Protein AF-A0A2V2FQ95-F1 (afdb_monomer_lite)

Secondary structure (DSSP, 8-state):
--------TTS-EEEEEEE-SSTTGGG-TTS---SEEEEEEEESS-HHHHHHHHHHHHHHTTPPEEEEEEEE-TTS-EEEEEEEES--

Radius 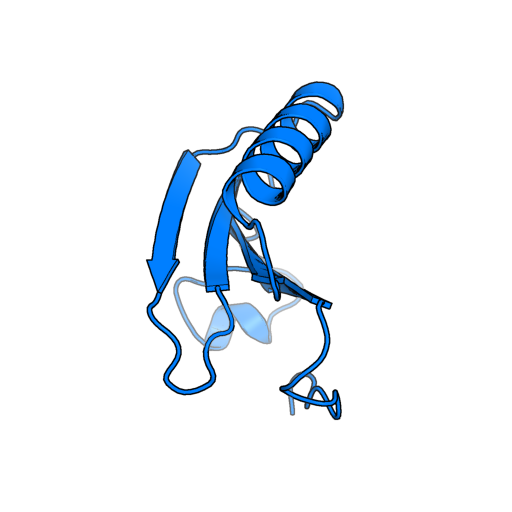of gyration: 14.15 Å; chains: 1; bounding box: 32×36×30 Å

Sequence (88 aa):
MVGEWAGETTKSHITIIPVYDSATEADDEDLVVDEYIDCHFFITGDYTTAKAAARAALKSAGICVDEFRYIECTNKQHHFVLSVIGRA

Structure (mmCIF, N/CA/C/O backbone):
data_AF-A0A2V2FQ95-F1
#
_entry.id   AF-A0A2V2FQ95-F1
#
loop_
_atom_site.group_PDB
_atom_site.id
_atom_site.type_symbol
_atom_site.label_atom_id
_atom_site.label_alt_id
_atom_site.label_comp_id
_atom_site.label_asym_id
_atom_site.label_entity_id
_atom_site.label_seq_id
_atom_site.pdbx_PDB_ins_code
_atom_site.Cartn_x
_atom_site.Cartn_y
_atom_site.Cartn_z
_atom_site.occupancy
_atom_site.B_iso_or_equiv
_atom_site.auth_seq_id
_atom_site.auth_comp_id
_atom_site.auth_asym_id
_atom_site.auth_atom_id
_atom_site.pdbx_PDB_model_num
ATOM 1 N N . MET A 1 1 ? -6.742 -19.241 -12.845 1.00 32.84 1 MET A N 1
ATOM 2 C CA . MET A 1 1 ? -5.506 -18.453 -13.052 1.00 32.84 1 MET A CA 1
ATOM 3 C C . MET A 1 1 ? -5.809 -17.063 -12.523 1.00 32.84 1 MET A C 1
ATOM 5 O O . MET A 1 1 ? -6.612 -16.362 -13.128 1.00 32.84 1 MET A O 1
ATOM 9 N N . VAL A 1 2 ? -5.319 -16.747 -11.326 1.00 26.78 2 VAL A N 1
ATOM 10 C CA . VAL A 1 2 ? -5.630 -15.495 -10.625 1.00 26.78 2 VAL A CA 1
ATOM 11 C C . VAL A 1 2 ? -4.883 -14.339 -11.303 1.00 26.78 2 VAL A C 1
ATOM 13 O O . VAL A 1 2 ? -3.667 -14.398 -11.449 1.00 26.78 2 VAL A O 1
ATOM 16 N N . GLY A 1 3 ? -5.662 -13.350 -11.755 1.00 33.94 3 GLY A N 1
ATOM 17 C CA . GLY A 1 3 ? -5.309 -11.995 -12.206 1.00 33.94 3 GLY A CA 1
ATOM 18 C C . GLY A 1 3 ? -3.876 -11.722 -12.664 1.00 33.94 3 GLY A C 1
ATOM 19 O O . GLY A 1 3 ? -3.087 -11.158 -11.912 1.00 33.94 3 GLY A O 1
ATOM 20 N N . GLU A 1 4 ? -3.563 -12.000 -13.930 1.00 36.69 4 GLU A N 1
ATOM 21 C CA . GLU A 1 4 ? -2.353 -11.458 -14.551 1.00 36.69 4 GLU A CA 1
ATOM 22 C C . GLU A 1 4 ? -2.544 -9.948 -14.792 1.00 36.69 4 GLU A C 1
ATOM 24 O O . GLU A 1 4 ? -3.352 -9.520 -15.621 1.00 36.69 4 GLU A O 1
ATOM 29 N N . TRP A 1 5 ? -1.837 -9.117 -14.022 1.00 46.28 5 TRP A N 1
ATOM 30 C CA . TRP A 1 5 ? -1.838 -7.669 -14.215 1.00 46.28 5 TRP A CA 1
ATOM 31 C C . TRP A 1 5 ? -0.940 -7.309 -15.402 1.00 46.28 5 TRP A C 1
ATOM 33 O O . TRP A 1 5 ? 0.283 -7.295 -15.295 1.00 46.28 5 TRP A O 1
ATOM 43 N N . ALA A 1 6 ? -1.556 -6.971 -16.535 1.00 43.03 6 ALA A N 1
ATOM 44 C CA . ALA A 1 6 ? -0.873 -6.539 -17.759 1.00 43.03 6 ALA A CA 1
ATOM 45 C C . ALA A 1 6 ? -0.359 -5.081 -17.704 1.00 43.03 6 ALA A C 1
ATOM 47 O O . ALA A 1 6 ? -0.276 -4.406 -18.732 1.00 43.03 6 ALA A O 1
ATOM 48 N N . GLY A 1 7 ? -0.101 -4.538 -16.514 1.00 50.16 7 GLY A N 1
ATOM 49 C CA . GLY A 1 7 ? 0.228 -3.128 -16.367 1.00 50.16 7 GLY A CA 1
ATOM 50 C C . GLY A 1 7 ? 1.687 -2.803 -16.666 1.00 50.16 7 GLY A C 1
ATOM 51 O O . GLY A 1 7 ? 2.605 -3.592 -16.452 1.00 50.16 7 GLY A O 1
ATOM 52 N N . GLU A 1 8 ? 1.905 -1.592 -17.175 1.00 54.44 8 GLU A N 1
ATOM 53 C CA . GLU A 1 8 ? 3.244 -1.058 -17.398 1.00 54.44 8 GLU A CA 1
ATOM 54 C C . GLU A 1 8 ? 3.969 -0.895 -16.052 1.00 54.44 8 GLU A C 1
ATOM 56 O O . GLU A 1 8 ? 3.584 -0.078 -15.214 1.00 54.44 8 GLU A O 1
ATOM 61 N N . THR A 1 9 ? 5.067 -1.633 -15.869 1.00 59.12 9 THR A N 1
ATOM 62 C CA . THR A 1 9 ? 5.881 -1.669 -14.635 1.00 59.12 9 THR A CA 1
ATOM 63 C C . THR A 1 9 ? 6.549 -0.339 -14.275 1.00 59.12 9 THR A C 1
ATOM 65 O O . THR A 1 9 ? 7.199 -0.222 -13.241 1.00 59.12 9 THR A O 1
ATOM 68 N N . THR A 1 10 ? 6.421 0.681 -15.122 1.00 65.00 10 THR A N 1
ATOM 69 C CA . THR A 1 10 ? 7.108 1.969 -14.987 1.00 65.00 10 THR A CA 1
ATOM 70 C C . THR A 1 10 ? 6.211 3.098 -14.486 1.00 65.00 10 THR A C 1
ATOM 72 O O . THR A 1 10 ? 6.727 4.135 -14.070 1.00 65.00 10 THR A O 1
ATOM 75 N N . LYS A 1 11 ? 4.882 2.931 -14.500 1.00 75.75 11 LYS A N 1
ATOM 76 C CA . LYS A 1 11 ? 3.933 3.954 -14.029 1.00 75.75 11 LYS A CA 1
ATOM 77 C C . LYS A 1 11 ? 3.610 3.782 -12.552 1.00 75.75 11 LYS A C 1
ATOM 79 O O . LYS A 1 11 ? 3.665 2.674 -12.022 1.00 75.75 11 LYS A O 1
ATOM 84 N N . SER A 1 12 ? 3.228 4.880 -11.900 1.00 83.25 12 SER A N 1
ATOM 85 C CA . SER A 1 12 ? 2.715 4.811 -10.533 1.00 83.25 12 SER A CA 1
ATOM 86 C C . SER A 1 12 ? 1.385 4.055 -10.492 1.00 83.25 12 SER A C 1
ATOM 88 O O . SER A 1 12 ? 0.468 4.405 -11.234 1.00 83.25 12 SER A O 1
ATOM 90 N N . HIS A 1 13 ? 1.272 3.042 -9.637 1.00 84.56 13 HIS A N 1
ATOM 91 C CA . HIS A 1 13 ? 0.063 2.229 -9.487 1.00 84.56 13 HIS A CA 1
ATOM 92 C C . HIS A 1 13 ? -0.036 1.612 -8.087 1.00 84.56 13 HIS A C 1
ATOM 94 O O . HIS A 1 13 ? 0.907 1.673 -7.292 1.00 84.56 13 HIS A O 1
ATOM 100 N N . ILE A 1 14 ? -1.208 1.050 -7.786 1.00 85.31 14 ILE A N 1
ATOM 101 C CA . ILE A 1 14 ? -1.504 0.372 -6.525 1.00 85.31 14 ILE A CA 1
ATOM 102 C C . ILE A 1 14 ? -2.086 -1.002 -6.854 1.00 85.31 14 ILE A C 1
ATOM 104 O O . ILE A 1 14 ? -3.000 -1.093 -7.674 1.00 85.31 14 ILE A O 1
ATOM 108 N N . THR A 1 15 ? -1.580 -2.039 -6.196 1.00 85.62 15 THR A N 1
ATOM 109 C CA . THR A 1 15 ? -2.103 -3.407 -6.263 1.00 85.62 15 THR A CA 1
ATOM 110 C C . THR A 1 15 ? -2.598 -3.806 -4.880 1.00 85.62 15 THR A C 1
ATOM 112 O O . THR A 1 15 ? -1.919 -3.558 -3.888 1.00 85.62 15 THR A O 1
ATOM 115 N N . ILE A 1 16 ? -3.784 -4.402 -4.809 1.00 85.12 16 ILE A N 1
ATOM 116 C CA . ILE A 1 16 ? -4.396 -4.862 -3.561 1.00 85.12 16 ILE A CA 1
ATOM 117 C C . ILE A 1 16 ? -4.389 -6.384 -3.595 1.00 85.12 16 ILE A C 1
ATOM 119 O O . ILE A 1 16 ? -4.903 -6.972 -4.547 1.00 85.12 16 ILE A O 1
ATOM 123 N N . ILE A 1 17 ? -3.768 -7.001 -2.595 1.00 83.56 17 ILE A N 1
ATOM 124 C CA . ILE A 1 17 ? -3.555 -8.445 -2.531 1.00 83.56 17 ILE A CA 1
ATOM 125 C C . ILE A 1 17 ? -4.089 -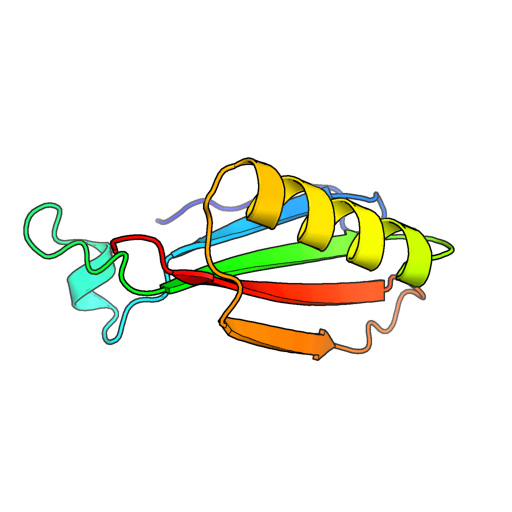8.936 -1.183 1.00 83.56 17 ILE A C 1
ATOM 127 O O . ILE A 1 17 ? -3.527 -8.565 -0.153 1.00 83.56 17 ILE A O 1
ATOM 131 N N . PRO A 1 18 ? -5.167 -9.734 -1.155 1.00 79.19 18 PRO A N 1
ATOM 132 C CA . PRO A 1 18 ? -5.568 -10.429 0.062 1.00 79.19 18 PRO A CA 1
ATOM 133 C C . PRO A 1 18 ? -4.459 -11.392 0.496 1.00 79.19 18 PRO A C 1
ATOM 135 O O . PRO A 1 18 ? -3.839 -12.048 -0.349 1.00 79.19 18 PRO A O 1
ATOM 138 N N . VAL A 1 19 ? -4.179 -11.445 1.795 1.00 76.12 19 VAL A N 1
ATOM 139 C CA . VAL A 1 19 ? -3.153 -12.323 2.358 1.00 76.12 19 VAL A CA 1
ATOM 140 C C . VAL A 1 19 ? -3.836 -13.587 2.865 1.00 76.12 19 VAL A C 1
ATOM 142 O O . VAL A 1 19 ? -4.610 -13.530 3.811 1.00 76.12 19 VAL A O 1
ATOM 145 N N . TYR A 1 20 ? -3.527 -14.714 2.229 1.00 69.69 20 TYR A N 1
ATOM 146 C CA . TYR A 1 20 ? -4.021 -16.037 2.609 1.00 69.69 20 TYR A CA 1
ATOM 147 C C . TYR A 1 20 ? -2.919 -16.822 3.328 1.00 69.69 20 TYR A C 1
ATOM 149 O O . TYR A 1 20 ? -1.749 -16.728 2.936 1.00 69.69 20 TYR A O 1
ATOM 157 N N . ASP A 1 21 ? -3.281 -17.632 4.323 1.00 65.88 21 ASP A N 1
ATOM 158 C CA . ASP A 1 21 ? -2.336 -18.509 5.025 1.00 65.88 21 ASP A CA 1
ATOM 159 C C . ASP A 1 21 ? -1.954 -19.712 4.153 1.00 65.88 21 ASP A C 1
ATOM 161 O O . ASP A 1 21 ? -0.823 -20.211 4.206 1.00 65.88 21 ASP A O 1
ATOM 165 N N . SER A 1 22 ? -2.876 -20.169 3.302 1.00 63.84 22 SER A N 1
ATOM 166 C CA . SER A 1 22 ? -2.635 -21.256 2.358 1.00 63.84 22 SER A CA 1
ATOM 167 C C . SER A 1 22 ? -3.202 -20.982 0.963 1.00 63.84 22 SER A C 1
ATOM 169 O O . SER A 1 22 ? -4.216 -20.318 0.780 1.00 63.84 22 SER A O 1
ATOM 171 N N . ALA A 1 23 ? -2.559 -21.548 -0.065 1.00 58.25 23 ALA A N 1
ATOM 172 C CA . ALA A 1 23 ? -3.017 -21.409 -1.452 1.00 58.25 23 ALA A CA 1
ATOM 173 C C . ALA A 1 23 ? -4.422 -21.994 -1.685 1.00 58.25 23 ALA A C 1
ATOM 175 O O . ALA A 1 23 ? -5.108 -21.580 -2.610 1.00 58.25 23 ALA A O 1
ATOM 176 N N . THR A 1 24 ? -4.846 -22.948 -0.852 1.00 60.94 24 THR A N 1
ATOM 177 C CA . THR A 1 24 ? -6.180 -23.557 -0.909 1.00 60.94 24 THR A CA 1
ATOM 178 C C . THR A 1 24 ? -7.290 -22.622 -0.436 1.00 60.94 24 THR A C 1
ATOM 180 O O . THR A 1 24 ? -8.412 -22.763 -0.902 1.00 60.94 24 THR A O 1
ATOM 183 N N . GLU A 1 25 ? -6.989 -21.656 0.435 1.00 60.00 25 GLU A N 1
ATOM 184 C CA . GLU A 1 25 ? -7.961 -20.647 0.892 1.00 60.00 25 GLU A CA 1
ATOM 185 C C . GLU A 1 25 ? -8.269 -19.606 -0.188 1.00 60.00 25 GLU A C 1
ATOM 187 O O . GLU A 1 25 ? -9.359 -19.048 -0.210 1.00 60.00 25 GLU A O 1
ATOM 192 N N . ALA A 1 26 ? -7.343 -19.368 -1.122 1.00 59.66 26 ALA A N 1
ATOM 193 C CA . ALA A 1 26 ? -7.548 -18.413 -2.211 1.00 59.66 26 ALA A CA 1
ATOM 194 C C . ALA A 1 26 ? -8.610 -18.867 -3.235 1.00 59.66 26 ALA A C 1
ATOM 196 O O . ALA A 1 26 ? -9.162 -18.030 -3.949 1.00 59.66 26 ALA A O 1
ATOM 197 N N . ASP A 1 27 ? -8.870 -20.177 -3.321 1.00 59.06 27 ASP A N 1
ATOM 198 C CA . ASP A 1 27 ? -9.815 -20.791 -4.264 1.00 59.06 27 ASP A CA 1
ATOM 199 C C . ASP A 1 27 ? -11.147 -21.200 -3.597 1.00 59.06 27 ASP A C 1
ATOM 201 O O . ASP A 1 27 ? -12.057 -21.673 -4.282 1.00 59.06 27 ASP A O 1
ATOM 205 N N .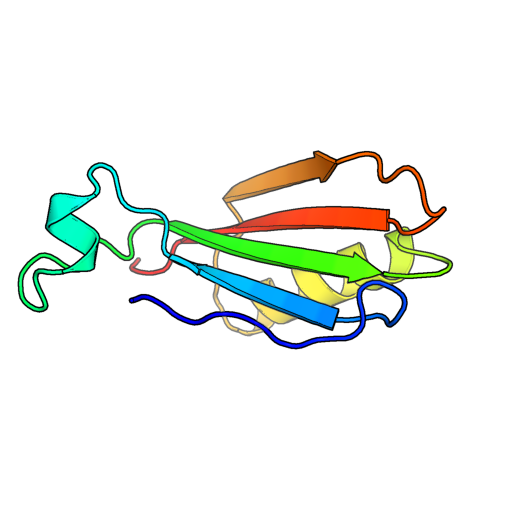 ASP A 1 28 ? -11.274 -21.032 -2.277 1.00 59.09 28 ASP A N 1
ATOM 206 C CA . ASP A 1 28 ? -12.453 -21.421 -1.504 1.00 59.09 28 ASP A CA 1
ATOM 207 C C . ASP A 1 28 ? -13.225 -20.167 -1.056 1.00 59.09 28 ASP A C 1
ATOM 209 O O . ASP A 1 28 ? -12.861 -19.492 -0.092 1.00 59.09 28 ASP A O 1
ATOM 213 N N . GLU A 1 29 ? -14.300 -19.842 -1.787 1.00 56.53 29 GLU A N 1
ATOM 214 C CA . GLU A 1 29 ? -15.150 -18.662 -1.552 1.00 56.53 29 GLU A CA 1
ATOM 215 C C . GLU A 1 29 ? -15.766 -18.627 -0.136 1.00 56.53 29 GLU A C 1
ATOM 217 O O . GLU A 1 29 ? -16.107 -17.547 0.356 1.00 56.53 29 GLU A O 1
ATOM 222 N N . ASP A 1 30 ? -15.862 -19.777 0.542 1.00 55.69 30 ASP A N 1
ATOM 223 C CA . ASP A 1 30 ? -16.384 -19.892 1.907 1.00 55.69 30 ASP A CA 1
ATOM 224 C C . ASP A 1 30 ? -15.287 -19.727 2.981 1.00 55.69 30 ASP A C 1
ATOM 226 O O . ASP A 1 30 ? -15.593 -19.398 4.133 1.00 55.69 30 ASP A O 1
ATOM 230 N N . LEU A 1 31 ? -14.011 -19.907 2.617 1.00 51.72 31 LEU A N 1
ATOM 231 C CA . LEU A 1 31 ? -12.840 -19.764 3.495 1.00 51.72 31 LEU A CA 1
ATOM 232 C C . LEU A 1 31 ? -12.032 -18.494 3.217 1.00 51.72 31 LEU A C 1
ATOM 234 O O . LEU A 1 31 ? -10.875 -18.425 3.615 1.00 51.72 31 LEU A O 1
ATOM 238 N N . VAL A 1 32 ? -12.616 -17.479 2.575 1.00 54.22 32 VAL A N 1
ATOM 239 C CA . VAL A 1 32 ? -11.938 -16.200 2.318 1.00 54.22 32 VAL A CA 1
ATOM 240 C C . VAL A 1 32 ? -11.520 -15.552 3.648 1.00 54.22 32 VAL A C 1
ATOM 242 O O . VAL A 1 32 ? -12.305 -14.865 4.319 1.00 54.22 32 VAL A O 1
ATOM 245 N N . VAL A 1 33 ? -10.272 -15.801 4.045 1.00 55.16 33 VAL A N 1
ATOM 246 C CA . VAL A 1 33 ? -9.606 -15.180 5.189 1.00 55.16 33 VAL A CA 1
ATOM 247 C C . VAL A 1 33 ? -9.039 -13.845 4.712 1.00 55.16 33 VAL A C 1
ATOM 249 O O . VAL A 1 33 ? -7.873 -13.730 4.368 1.00 55.16 33 VAL A O 1
ATOM 252 N N . ASP A 1 34 ? -9.878 -12.808 4.693 1.00 60.22 34 ASP A N 1
ATOM 253 C CA . ASP A 1 34 ? -9.443 -11.418 4.474 1.00 60.22 34 ASP A CA 1
ATOM 254 C C . ASP A 1 34 ? -8.948 -10.769 5.783 1.00 60.22 34 ASP A C 1
ATOM 256 O O . ASP A 1 34 ? -9.194 -9.585 6.028 1.00 60.22 34 ASP A O 1
ATOM 260 N N . GLU A 1 35 ? -8.328 -11.525 6.695 1.00 68.12 35 GLU A N 1
ATOM 261 C CA . GLU A 1 35 ? -7.877 -10.950 7.972 1.00 68.12 35 GLU A CA 1
ATOM 262 C C . GLU A 1 35 ? -6.864 -9.828 7.712 1.00 68.12 35 GLU A C 1
ATOM 264 O O . GLU A 1 35 ? -6.982 -8.743 8.284 1.00 68.12 35 GLU A O 1
ATOM 269 N N . TYR A 1 36 ? -5.978 -10.03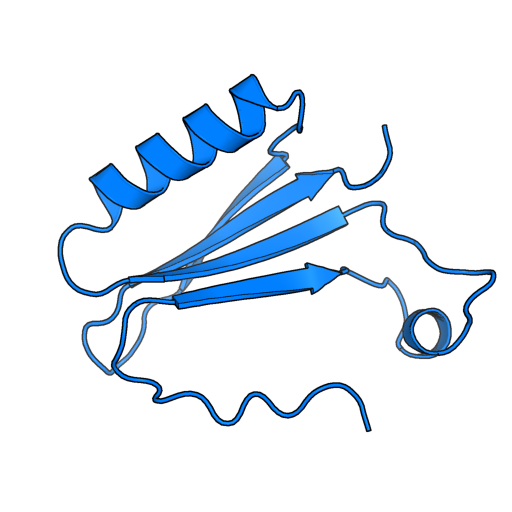4 6.733 1.00 77.81 36 TYR A N 1
ATOM 270 C CA . TYR A 1 36 ? -5.009 -9.047 6.280 1.00 77.81 36 TYR A CA 1
ATOM 271 C C . TYR A 1 36 ? -5.056 -8.839 4.764 1.00 77.81 36 TYR A C 1
ATOM 273 O O . TYR A 1 36 ? -5.181 -9.770 3.972 1.00 77.81 36 TYR A O 1
ATOM 281 N N . ILE A 1 37 ? -4.924 -7.581 4.351 1.00 85.62 37 ILE A N 1
ATOM 282 C CA . ILE A 1 37 ? -4.868 -7.159 2.953 1.00 85.62 37 ILE A CA 1
ATOM 283 C C . ILE A 1 37 ? -3.611 -6.319 2.758 1.00 85.62 37 ILE A C 1
ATOM 285 O O . ILE A 1 37 ? -3.412 -5.299 3.422 1.00 85.62 37 ILE A O 1
ATOM 289 N N . ASP A 1 38 ? -2.785 -6.698 1.792 1.00 88.31 38 ASP A N 1
ATOM 290 C CA . ASP A 1 38 ? -1.601 -5.949 1.409 1.00 88.31 38 ASP A CA 1
ATOM 291 C C . ASP A 1 38 ? -1.927 -4.941 0.303 1.00 88.31 38 ASP A C 1
ATOM 293 O O . ASP A 1 38 ? -2.271 -5.287 -0.829 1.00 88.31 38 ASP A O 1
ATOM 297 N N . CYS A 1 39 ? -1.763 -3.656 0.612 1.00 88.81 39 CYS A N 1
ATOM 298 C CA . CYS A 1 39 ? -1.799 -2.583 -0.375 1.00 88.81 39 CYS A CA 1
ATOM 299 C C . CYS A 1 39 ? -0.371 -2.293 -0.853 1.00 88.81 39 C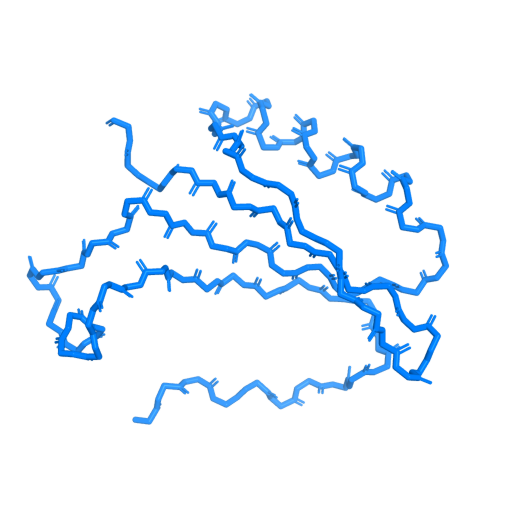YS A C 1
ATOM 301 O O . CYS A 1 39 ? 0.404 -1.638 -0.154 1.00 88.81 39 CYS A O 1
ATOM 303 N N . HIS A 1 40 ? -0.021 -2.769 -2.045 1.00 90.44 40 HIS A N 1
ATOM 304 C CA . HIS A 1 40 ? 1.270 -2.555 -2.695 1.00 90.44 40 HIS A CA 1
ATOM 305 C C . HIS A 1 40 ? 1.245 -1.267 -3.514 1.00 90.44 40 HIS A C 1
ATOM 307 O O . HIS A 1 40 ? 0.508 -1.152 -4.488 1.00 90.44 40 HIS A O 1
ATOM 313 N N . PHE A 1 41 ? 2.087 -0.308 -3.153 1.00 89.94 41 PHE A N 1
ATOM 314 C CA . PHE A 1 41 ? 2.251 0.962 -3.846 1.00 89.94 41 PHE A CA 1
ATOM 315 C C . PHE A 1 41 ? 3.548 0.940 -4.634 1.00 89.94 41 PHE A C 1
ATOM 317 O O . PHE A 1 41 ? 4.619 0.789 -4.052 1.00 89.94 41 PHE A O 1
ATOM 324 N N . PHE A 1 42 ? 3.453 1.167 -5.936 1.00 88.62 42 PHE A N 1
ATOM 325 C CA . PHE A 1 42 ? 4.590 1.322 -6.830 1.00 88.62 42 PHE A CA 1
ATOM 326 C C . PHE A 1 42 ? 4.599 2.769 -7.298 1.00 88.62 42 PHE A C 1
ATOM 328 O O . PHE A 1 42 ? 3.766 3.149 -8.111 1.00 88.62 42 PHE A O 1
ATOM 335 N N . ILE A 1 43 ? 5.481 3.605 -6.754 1.00 88.06 43 ILE A N 1
ATOM 336 C CA . ILE A 1 43 ? 5.434 5.063 -6.927 1.00 88.06 43 ILE A CA 1
ATOM 337 C C . ILE A 1 43 ? 6.755 5.574 -7.492 1.00 88.06 43 ILE A C 1
ATOM 339 O O . ILE A 1 43 ? 7.825 5.299 -6.957 1.00 88.06 43 ILE A O 1
ATOM 343 N N . THR A 1 44 ? 6.696 6.369 -8.556 1.00 84.44 44 THR A N 1
ATOM 344 C CA . THR A 1 44 ? 7.848 7.153 -9.026 1.00 84.44 44 THR A CA 1
ATOM 345 C C . THR A 1 44 ? 7.886 8.515 -8.328 1.00 84.44 44 THR A C 1
ATOM 347 O O . THR A 1 44 ? 6.838 9.143 -8.173 1.00 84.44 44 THR A O 1
ATOM 350 N N . GLY A 1 45 ? 9.071 9.024 -7.980 1.00 81.62 45 GLY A N 1
ATOM 351 C CA . GLY A 1 45 ? 9.217 10.338 -7.334 1.00 81.62 45 GLY A CA 1
ATOM 352 C C . GLY A 1 45 ? 9.119 10.267 -5.807 1.00 81.62 45 GLY A C 1
ATOM 353 O O . GLY A 1 45 ? 9.601 9.315 -5.207 1.00 81.62 45 GLY A O 1
ATOM 354 N N . ASP A 1 46 ? 8.533 11.273 -5.153 1.00 85.50 46 ASP A N 1
ATOM 355 C CA . ASP A 1 46 ? 8.488 11.320 -3.683 1.00 85.50 46 ASP A CA 1
ATOM 356 C C . ASP A 1 46 ? 7.442 10.358 -3.085 1.00 85.50 46 ASP A C 1
ATOM 358 O O . ASP A 1 46 ? 6.264 10.688 -2.910 1.00 85.50 46 ASP A O 1
ATOM 362 N N . TYR A 1 47 ? 7.894 9.159 -2.714 1.00 87.06 47 TYR A N 1
ATOM 363 C CA . TYR A 1 47 ? 7.055 8.146 -2.070 1.00 87.06 47 TYR A CA 1
ATOM 364 C C . TYR A 1 47 ? 6.657 8.498 -0.630 1.00 87.06 47 TYR A C 1
ATOM 366 O O . TYR A 1 47 ? 5.688 7.941 -0.111 1.00 87.06 47 TYR A O 1
ATOM 374 N N . THR A 1 48 ? 7.379 9.401 0.044 1.00 89.50 48 THR A N 1
ATOM 375 C CA . THR A 1 48 ? 7.121 9.709 1.458 1.00 89.50 48 THR A CA 1
ATOM 376 C C . THR A 1 48 ? 5.805 10.462 1.629 1.00 89.50 48 THR A C 1
ATOM 378 O O . THR A 1 48 ? 5.004 10.102 2.499 1.00 89.50 48 THR A O 1
ATOM 381 N N . THR A 1 49 ? 5.531 11.410 0.728 1.00 89.62 49 THR A N 1
ATOM 382 C CA . THR A 1 49 ? 4.250 12.120 0.634 1.00 89.62 49 THR A CA 1
ATOM 383 C C . THR A 1 49 ? 3.103 11.165 0.288 1.00 89.62 49 THR A C 1
ATOM 385 O O . THR A 1 49 ? 2.067 11.177 0.957 1.00 89.62 49 THR A O 1
ATOM 388 N N . ALA A 1 50 ? 3.297 10.277 -0.696 1.00 88.94 50 ALA A N 1
ATOM 389 C CA . ALA A 1 50 ? 2.288 9.287 -1.087 1.00 88.94 50 ALA A CA 1
ATOM 390 C C . ALA A 1 50 ? 1.943 8.322 0.061 1.00 88.94 50 ALA A C 1
ATOM 392 O O . ALA A 1 50 ? 0.770 8.071 0.336 1.00 88.94 50 ALA A O 1
ATOM 393 N N . LYS A 1 51 ? 2.956 7.841 0.791 1.00 90.69 51 LYS A N 1
ATOM 394 C CA . LYS A 1 51 ? 2.784 6.990 1.976 1.00 90.69 51 LYS A CA 1
ATOM 395 C C . LYS A 1 51 ? 1.973 7.686 3.069 1.00 90.69 51 LYS A C 1
ATOM 397 O O . LYS A 1 51 ? 1.082 7.070 3.654 1.00 90.69 51 LYS A O 1
ATOM 402 N N . ALA A 1 52 ? 2.284 8.948 3.370 1.00 91.06 52 ALA A N 1
ATOM 403 C CA . ALA A 1 52 ? 1.571 9.710 4.394 1.00 91.06 52 ALA A CA 1
ATOM 404 C C . ALA A 1 52 ? 0.097 9.921 4.014 1.00 91.06 52 ALA A C 1
ATOM 406 O O . ALA A 1 52 ? -0.787 9.695 4.842 1.00 91.06 52 ALA A O 1
ATOM 407 N N . ALA A 1 53 ? -0.166 10.277 2.753 1.00 90.50 53 ALA A N 1
ATOM 408 C CA . ALA A 1 53 ? -1.518 10.443 2.229 1.00 90.50 53 ALA A CA 1
ATOM 409 C C . ALA A 1 53 ? -2.316 9.129 2.263 1.00 90.50 53 ALA A C 1
ATOM 411 O O . ALA A 1 53 ? -3.447 9.116 2.744 1.00 90.50 53 ALA A O 1
ATOM 412 N N . ALA A 1 54 ? -1.713 8.016 1.834 1.00 90.00 54 ALA A N 1
ATOM 413 C CA . ALA A 1 54 ? -2.351 6.701 1.856 1.00 90.00 54 ALA A CA 1
ATOM 414 C C . ALA A 1 54 ? -2.721 6.265 3.282 1.00 90.00 54 ALA A C 1
ATOM 416 O O . ALA A 1 54 ? -3.858 5.871 3.537 1.00 90.00 54 ALA A O 1
ATOM 417 N N . ARG A 1 55 ? -1.799 6.413 4.243 1.00 91.31 55 ARG A N 1
ATOM 418 C CA . ARG A 1 55 ? -2.071 6.117 5.661 1.00 91.31 55 ARG A CA 1
ATOM 419 C C . ARG A 1 55 ? -3.200 6.976 6.229 1.00 91.31 55 ARG A C 1
ATOM 421 O O . ARG A 1 55 ? -4.041 6.463 6.964 1.00 91.31 55 ARG A O 1
ATOM 428 N N . ALA A 1 56 ? -3.225 8.268 5.904 1.00 91.06 56 ALA A N 1
ATOM 429 C CA . ALA A 1 56 ? -4.288 9.164 6.348 1.00 91.06 56 ALA A CA 1
ATOM 430 C C . ALA A 1 56 ? -5.651 8.767 5.760 1.00 91.06 56 ALA A C 1
ATOM 432 O O . ALA A 1 56 ? -6.636 8.734 6.496 1.00 91.06 56 ALA A O 1
ATOM 433 N N . ALA A 1 57 ? -5.695 8.413 4.472 1.00 90.00 57 ALA A N 1
ATOM 434 C CA . ALA A 1 57 ? -6.914 7.976 3.798 1.00 90.00 57 ALA A CA 1
ATOM 435 C C . ALA A 1 57 ? -7.469 6.677 4.406 1.00 90.00 57 ALA A C 1
ATOM 437 O O . ALA A 1 57 ? -8.642 6.638 4.776 1.00 90.00 57 ALA A O 1
ATOM 438 N N . LEU A 1 58 ? -6.620 5.663 4.610 1.00 89.31 58 LEU A N 1
ATOM 439 C CA . LEU A 1 58 ? -7.010 4.399 5.250 1.00 89.31 58 LEU A CA 1
ATOM 440 C C . LEU A 1 58 ? -7.572 4.640 6.657 1.00 89.31 58 LEU A C 1
ATOM 442 O O . LEU A 1 58 ? -8.675 4.199 6.974 1.00 89.31 58 LEU A O 1
ATOM 446 N N . LYS A 1 59 ? -6.880 5.455 7.462 1.00 89.31 59 LYS A N 1
ATOM 447 C CA . LYS A 1 59 ? -7.351 5.821 8.801 1.00 89.31 59 LYS A CA 1
ATOM 448 C C . LYS A 1 59 ? -8.684 6.578 8.771 1.00 89.31 59 LYS A C 1
ATOM 450 O O . LYS A 1 59 ? -9.536 6.326 9.617 1.00 89.31 59 LYS A O 1
ATOM 455 N N . SER A 1 60 ? -8.887 7.489 7.815 1.00 89.50 60 SER A N 1
ATOM 456 C CA . SER A 1 60 ? -10.162 8.213 7.665 1.00 89.50 60 SER A CA 1
ATOM 457 C C . SER A 1 60 ? -11.322 7.312 7.241 1.00 89.50 60 SER A C 1
ATOM 459 O O . SER A 1 60 ? -12.465 7.603 7.579 1.00 89.50 60 SER A O 1
ATOM 461 N N . ALA A 1 61 ? -11.023 6.207 6.555 1.00 87.94 61 ALA A N 1
ATOM 462 C CA . ALA A 1 61 ? -11.990 5.176 6.198 1.00 87.94 61 ALA A CA 1
ATOM 463 C C . ALA A 1 61 ? -12.269 4.187 7.347 1.00 87.94 61 ALA A C 1
ATOM 465 O O . ALA A 1 61 ? -13.068 3.273 7.177 1.00 87.94 61 ALA A O 1
ATOM 466 N N . GLY A 1 62 ? -11.622 4.352 8.509 1.00 87.31 62 GLY A N 1
ATOM 467 C CA . GLY A 1 62 ? -11.752 3.434 9.643 1.00 87.31 62 GLY A CA 1
ATOM 468 C C . GLY A 1 62 ? -10.947 2.141 9.496 1.00 87.31 62 GLY A C 1
ATOM 469 O O . GLY A 1 62 ? -11.136 1.222 10.284 1.00 87.31 62 GLY A O 1
ATOM 470 N N . ILE A 1 63 ? -10.042 2.067 8.517 1.00 87.50 63 ILE A N 1
ATOM 471 C CA . ILE A 1 63 ? -9.214 0.889 8.260 1.00 87.50 63 ILE A CA 1
ATOM 472 C C . ILE A 1 63 ? -7.950 0.961 9.122 1.00 87.50 63 ILE A C 1
ATOM 474 O O . ILE A 1 63 ? -7.221 1.962 9.109 1.00 87.50 63 ILE A O 1
ATOM 478 N N . CYS A 1 64 ? -7.679 -0.111 9.867 1.00 88.00 64 CYS A N 1
ATOM 479 C CA . CYS A 1 64 ? -6.465 -0.236 10.664 1.00 88.00 64 CYS A CA 1
ATOM 480 C C . CYS A 1 64 ? -5.283 -0.625 9.769 1.00 88.00 64 CYS A C 1
ATOM 482 O O . CYS A 1 64 ? -5.364 -1.594 9.019 1.00 88.00 64 CYS A O 1
ATOM 484 N N . VAL A 1 65 ? -4.187 0.130 9.862 1.00 88.69 65 VAL A N 1
ATOM 485 C CA . VAL A 1 65 ? -2.912 -0.214 9.222 1.00 88.69 65 VAL A CA 1
ATOM 486 C C . VAL A 1 65 ? -2.058 -0.929 10.257 1.00 88.69 65 VAL A C 1
ATOM 488 O O . VAL A 1 65 ? -1.711 -0.318 11.268 1.00 88.69 65 VAL A O 1
ATOM 491 N N . ASP A 1 66 ? -1.710 -2.179 9.982 1.00 86.75 66 ASP A N 1
ATOM 492 C CA . ASP A 1 66 ? -0.924 -3.027 10.875 1.00 86.75 66 ASP A CA 1
ATOM 493 C C . ASP A 1 66 ? 0.580 -2.853 10.620 1.00 86.75 66 ASP A C 1
ATOM 495 O O . ASP A 1 66 ? 1.328 -2.385 11.481 1.00 86.75 66 ASP A O 1
ATOM 499 N N . GLU A 1 67 ? 1.015 -3.090 9.379 1.00 84.69 67 GLU A N 1
ATOM 500 C CA . GLU A 1 67 ? 2.434 -3.107 9.017 1.00 84.69 67 GLU A CA 1
ATOM 501 C C . GLU A 1 67 ? 2.782 -2.117 7.891 1.00 84.69 67 GLU A C 1
ATOM 503 O O . GLU A 1 67 ? 1.956 -1.717 7.064 1.00 84.69 67 GLU A O 1
ATOM 508 N N . PHE A 1 68 ? 4.054 -1.710 7.844 1.00 88.62 68 PHE A N 1
ATOM 509 C CA . PHE A 1 68 ? 4.666 -1.081 6.676 1.00 88.62 68 PHE A CA 1
ATOM 510 C C . PHE A 1 68 ? 5.952 -1.795 6.294 1.00 88.62 68 PHE A C 1
ATOM 512 O O . PHE A 1 68 ? 6.851 -1.944 7.121 1.00 88.62 68 PHE A O 1
ATOM 519 N N . ARG A 1 69 ? 6.071 -2.113 5.005 1.00 89.12 69 ARG A N 1
ATOM 520 C CA . ARG A 1 69 ? 7.276 -2.693 4.407 1.00 89.12 69 ARG A CA 1
ATOM 521 C C . ARG A 1 69 ? 7.735 -1.829 3.239 1.00 89.12 69 ARG A C 1
ATOM 523 O O . ARG A 1 69 ? 6.916 -1.289 2.498 1.00 89.12 69 ARG A O 1
ATOM 530 N N . TYR A 1 70 ? 9.046 -1.686 3.076 1.00 85.81 70 TYR A N 1
ATOM 531 C CA 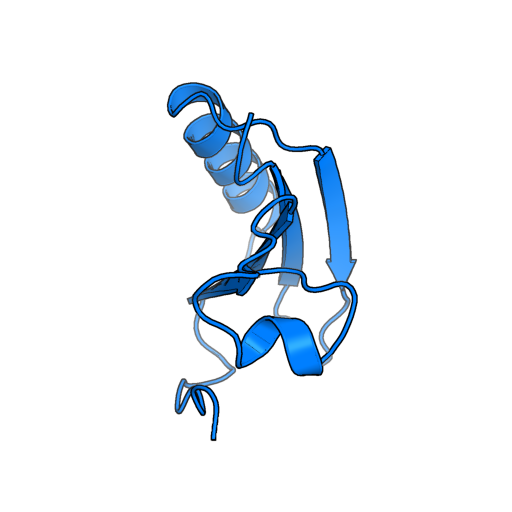. TYR A 1 70 ? 9.649 -1.028 1.917 1.00 85.81 70 TYR A CA 1
ATOM 532 C C . TYR A 1 70 ? 10.484 -2.042 1.146 1.00 85.81 70 TYR A C 1
ATOM 534 O O . TYR A 1 70 ? 11.289 -2.758 1.739 1.00 85.81 70 TYR A O 1
ATOM 542 N N . ILE A 1 71 ? 10.286 -2.088 -0.166 1.00 82.12 71 ILE A N 1
ATOM 543 C CA . ILE A 1 71 ? 10.950 -3.009 -1.078 1.00 82.12 71 ILE A CA 1
ATOM 544 C C . ILE A 1 71 ? 11.707 -2.160 -2.098 1.00 82.12 71 ILE A C 1
ATOM 546 O O . ILE A 1 71 ? 11.151 -1.285 -2.762 1.00 82.12 71 ILE A O 1
ATOM 550 N N . GLU A 1 72 ? 13.012 -2.386 -2.195 1.00 75.81 72 GLU A N 1
ATOM 551 C CA . GLU A 1 72 ? 13.859 -1.650 -3.126 1.00 75.81 72 GLU A CA 1
ATOM 552 C C . GLU A 1 72 ? 13.672 -2.188 -4.551 1.00 75.81 72 GLU A C 1
ATOM 554 O O . GLU A 1 72 ? 13.923 -3.364 -4.816 1.00 75.81 72 GLU A O 1
ATOM 559 N N . CYS A 1 73 ? 13.239 -1.333 -5.483 1.00 74.88 73 CYS A N 1
ATOM 560 C CA . CYS A 1 73 ? 13.155 -1.698 -6.894 1.00 74.88 73 CYS A CA 1
ATOM 561 C C . CYS A 1 73 ? 14.391 -1.236 -7.667 1.00 74.88 73 CYS A C 1
ATOM 563 O O . CYS A 1 73 ? 14.899 -0.127 -7.499 1.00 74.88 73 CYS A O 1
ATOM 565 N N . THR A 1 74 ? 14.821 -2.062 -8.616 1.00 74.94 74 THR A N 1
ATOM 566 C CA . THR A 1 74 ? 15.978 -1.797 -9.485 1.00 74.94 74 THR A CA 1
ATOM 567 C C . THR A 1 74 ? 15.740 -0.672 -10.501 1.00 74.94 74 THR A C 1
ATOM 569 O O . THR A 1 74 ? 16.688 -0.130 -11.066 1.00 74.94 74 THR A O 1
ATOM 572 N N . ASN A 1 75 ? 14.483 -0.287 -10.731 1.00 74.88 75 ASN A N 1
ATOM 573 C CA . ASN A 1 75 ? 14.041 0.664 -11.756 1.00 74.88 75 ASN A CA 1
ATOM 574 C C . ASN A 1 75 ? 13.826 2.103 -11.232 1.00 74.88 75 ASN A C 1
ATOM 576 O O . ASN A 1 75 ? 13.170 2.896 -11.906 1.00 74.88 75 ASN A O 1
ATOM 580 N N . LYS A 1 76 ? 14.370 2.460 -10.056 1.00 74.50 76 LYS A N 1
ATOM 581 C CA . LYS A 1 76 ? 14.147 3.758 -9.369 1.00 74.50 76 LYS A CA 1
ATOM 582 C C . LYS A 1 76 ? 12.681 4.041 -9.000 1.00 74.50 76 LYS A C 1
ATOM 584 O O . LYS A 1 76 ? 12.330 5.180 -8.694 1.00 74.50 76 LYS A O 1
ATOM 589 N N . GLN A 1 77 ? 11.829 3.025 -9.038 1.00 82.62 77 GLN A N 1
ATOM 590 C CA . GLN A 1 77 ? 10.490 3.078 -8.474 1.00 82.62 77 GLN A CA 1
ATOM 591 C C . GLN A 1 77 ? 10.572 2.757 -6.980 1.00 82.62 77 GLN A C 1
ATOM 593 O O . GLN A 1 77 ? 11.390 1.950 -6.543 1.00 82.62 77 GLN A O 1
ATOM 598 N N . HIS A 1 78 ? 9.726 3.396 -6.188 1.00 86.38 78 HIS A N 1
ATOM 599 C CA . HIS A 1 78 ? 9.567 3.080 -4.782 1.00 86.38 78 HIS A CA 1
ATOM 600 C C . HIS A 1 78 ? 8.430 2.082 -4.637 1.00 86.38 78 HIS A C 1
ATOM 602 O O . HIS A 1 78 ? 7.280 2.425 -4.918 1.00 86.38 78 HIS A O 1
ATOM 608 N N . HIS A 1 79 ? 8.741 0.871 -4.185 1.00 89.25 79 HIS A N 1
ATOM 609 C CA . HIS A 1 79 ? 7.730 -0.095 -3.788 1.00 89.25 79 HIS A CA 1
ATOM 610 C C . HIS A 1 79 ? 7.600 -0.082 -2.271 1.00 89.25 79 HIS A C 1
ATOM 612 O O . HIS A 1 79 ? 8.555 -0.323 -1.537 1.00 89.25 79 HIS A O 1
ATOM 618 N N . PHE A 1 80 ? 6.411 0.234 -1.779 1.00 89.25 80 PHE A N 1
ATOM 619 C CA . PHE A 1 80 ? 6.096 0.055 -0.371 1.00 89.25 80 PHE A CA 1
ATOM 620 C C . PHE A 1 80 ? 4.747 -0.615 -0.192 1.00 89.25 80 PHE A C 1
ATOM 622 O O . PHE A 1 80 ? 3.869 -0.501 -1.041 1.00 89.25 80 PHE A O 1
ATOM 629 N N . VAL A 1 81 ? 4.587 -1.310 0.924 1.00 90.94 81 VAL A N 1
ATOM 630 C CA . VAL A 1 81 ? 3.378 -2.055 1.261 1.00 90.94 81 VAL A CA 1
ATOM 631 C C . VAL A 1 81 ? 2.799 -1.488 2.548 1.00 90.94 81 VAL A C 1
ATOM 633 O O . VAL A 1 81 ? 3.539 -1.209 3.498 1.00 90.94 81 VAL A O 1
ATOM 636 N N . LEU A 1 82 ? 1.485 -1.283 2.560 1.00 92.44 82 LEU A N 1
ATOM 637 C CA . LEU A 1 82 ? 0.702 -1.056 3.771 1.00 92.44 82 LEU A CA 1
ATOM 638 C C . LEU A 1 82 ? -0.207 -2.265 3.966 1.00 92.44 82 LEU A C 1
ATOM 640 O O . LEU A 1 82 ? -1.123 -2.464 3.170 1.00 92.44 82 LEU A O 1
ATOM 644 N N . SER A 1 83 ? 0.058 -3.045 5.007 1.00 90.31 83 SER A N 1
ATOM 645 C CA . SER A 1 83 ? -0.787 -4.174 5.387 1.00 90.31 83 SER A CA 1
ATOM 646 C C . SER A 1 83 ? -1.912 -3.651 6.269 1.00 90.31 83 SER A C 1
ATOM 648 O O . SER A 1 83 ? -1.664 -2.911 7.228 1.00 90.31 83 SER A O 1
ATOM 650 N N . VAL A 1 84 ? -3.151 -3.961 5.908 1.00 89.44 84 VAL A N 1
ATOM 651 C CA . VAL A 1 84 ? -4.352 -3.497 6.605 1.00 89.44 84 VAL A CA 1
ATOM 652 C C . VAL A 1 84 ? -5.200 -4.668 7.054 1.00 89.44 84 VAL A C 1
ATOM 654 O O . VAL A 1 84 ? -5.167 -5.723 6.433 1.00 89.44 84 VAL A O 1
ATOM 657 N N . ILE A 1 85 ? -5.978 -4.462 8.110 1.00 84.38 85 ILE A N 1
ATOM 658 C CA . ILE A 1 85 ? -6.913 -5.474 8.605 1.00 84.38 85 ILE A CA 1
ATOM 659 C C . ILE A 1 85 ? -8.192 -5.402 7.760 1.00 84.38 85 ILE A C 1
ATOM 661 O O . ILE A 1 85 ? -8.840 -4.351 7.724 1.00 84.38 85 ILE A O 1
ATOM 665 N N . GLY A 1 86 ? -8.524 -6.483 7.049 1.00 69.69 86 GLY A N 1
ATOM 666 C CA . GLY A 1 86 ? -9.659 -6.533 6.116 1.00 69.69 86 GLY A CA 1
ATOM 667 C C . GLY A 1 86 ? -11.005 -6.841 6.784 1.00 69.69 86 GLY A C 1
ATOM 668 O O . GLY A 1 86 ? -12.041 -6.362 6.316 1.00 69.69 86 GLY A O 1
ATOM 669 N N . ARG A 1 87 ? -11.002 -7.548 7.923 1.00 62.38 87 ARG A N 1
ATOM 670 C CA . ARG A 1 87 ? -12.160 -7.724 8.819 1.00 62.38 87 ARG A CA 1
ATOM 671 C C . ARG A 1 87 ? -11.770 -7.391 10.260 1.00 62.38 87 ARG A C 1
ATOM 673 O O . ARG A 1 87 ? -10.861 -8.005 10.802 1.00 62.38 87 ARG A O 1
ATOM 680 N N . ALA A 1 88 ? -12.457 -6.412 10.851 1.00 52.69 88 ALA A N 1
ATOM 681 C CA . ALA A 1 88 ? -12.376 -6.077 12.276 1.00 52.69 88 ALA A CA 1
ATOM 682 C C . ALA A 1 88 ? -13.482 -6.780 13.073 1.00 52.69 88 ALA A C 1
ATOM 684 O O . ALA A 1 88 ? -14.575 -6.986 12.493 1.00 52.69 88 ALA A O 1
#

Foldseek 3Di:
DPDDDPDDLQAWDKDKAQDDPDPVLVVDPVSRPSQKIKIKTWAADDVVVVVVVVVVVCVVVVKDFDDKDWDDDPNNITIIITMIGRDD

pLDDT: mean 75.72, std 16.41, range [26.78, 92.44]